Protein AF-A0A9X9L974-F1 (afdb_monomer_lite)

Radius of gyration: 15.78 Å; chains: 1; bounding box: 30×24×41 Å

Foldseek 3Di:
DKDQVDDDPVQWDWDDDPVVPPIDIDGHDSVSMDDDDPPDDDDDDDD

Organism: NCBI:txid62690

Secondary structure (DSSP, 8-state):
-EE-S---GGGEEEE--TTTT--EEEE---TT-EE--SSS-------

pLDDT: mean 85.41, std 15.28, range [45.19, 97.06]

InterPro domains:
  IPR000719 Protein kinase domain [PS50011] (1-47)
  IPR011009 Protein kinase-like domain superfamily [SSF56112] (2-43)
  IPR040976 Fungal-type protein kinase [PF17667] (2-42)

Structure (mmCIF, N/CA/C/O backbone):
data_AF-A0A9X9L974-F1
#
_entry.id   AF-A0A9X9L974-F1
#
loop_
_atom_site.group_PDB
_atom_site.id
_atom_site.type_symbol
_atom_site.label_atom_id
_atom_site.label_alt_id
_atom_site.label_comp_id
_atom_site.label_asym_id
_atom_site.label_entity_id
_atom_site.label_seq_id
_atom_site.pdbx_PDB_ins_code
_atom_site.Cartn_x
_atom_site.Cartn_y
_atom_site.Cartn_z
_atom_site.occupancy
_atom_site.B_iso_or_equiv
_atom_site.auth_seq_id
_atom_site.auth_comp_id
_atom_site.auth_asym_id
_atom_site.auth_atom_id
_atom_site.pdbx_PDB_model_num
ATOM 1 N N . MET A 1 1 ? 10.619 -10.454 -9.165 1.00 87.00 1 MET A N 1
ATOM 2 C CA . MET A 1 1 ? 10.196 -9.457 -8.139 1.00 87.00 1 MET A CA 1
ATOM 3 C C . MET A 1 1 ? 9.228 -8.468 -8.781 1.00 87.00 1 MET A C 1
ATOM 5 O O . MET A 1 1 ? 9.415 -8.188 -9.949 1.00 87.00 1 MET A O 1
ATOM 9 N N . ILE A 1 2 ? 8.202 -7.951 -8.096 1.00 90.00 2 ILE A N 1
ATOM 10 C CA . ILE A 1 2 ? 7.309 -6.922 -8.676 1.00 90.00 2 ILE A CA 1
ATOM 11 C C . ILE A 1 2 ? 7.733 -5.543 -8.165 1.00 90.00 2 ILE A C 1
ATOM 13 O O . ILE A 1 2 ? 7.963 -5.375 -6.969 1.00 90.00 2 ILE A O 1
ATOM 17 N N . LEU A 1 3 ? 7.846 -4.568 -9.066 1.00 93.88 3 LEU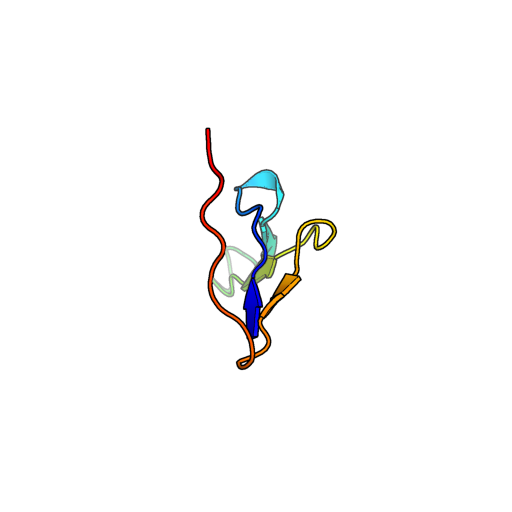 A N 1
ATOM 18 C CA . LEU A 1 3 ? 8.090 -3.165 -8.737 1.00 93.88 3 LEU A CA 1
ATOM 19 C C . LEU A 1 3 ? 6.837 -2.347 -9.064 1.00 93.88 3 LEU A C 1
ATOM 21 O O . LEU A 1 3 ? 6.470 -2.263 -10.229 1.00 93.88 3 LEU A O 1
ATOM 25 N N . HIS A 1 4 ? 6.220 -1.725 -8.056 1.00 93.94 4 HIS A N 1
ATOM 26 C CA . HIS A 1 4 ? 4.959 -0.976 -8.184 1.00 93.94 4 HIS A CA 1
ATOM 27 C C . HIS A 1 4 ? 5.062 0.287 -9.054 1.00 93.94 4 HIS A C 1
ATOM 29 O O . HIS A 1 4 ? 4.146 0.618 -9.790 1.00 93.94 4 HIS A O 1
ATOM 35 N N . ARG A 1 5 ? 6.204 0.985 -8.975 1.00 95.06 5 ARG A N 1
ATOM 36 C CA . ARG A 1 5 ? 6.531 2.254 -9.663 1.00 95.06 5 ARG A CA 1
ATOM 37 C C . ARG A 1 5 ? 5.651 3.472 -9.351 1.00 95.06 5 ARG A C 1
ATOM 39 O O . ARG A 1 5 ? 6.108 4.568 -9.645 1.00 95.06 5 ARG A O 1
ATOM 46 N N . ASP A 1 6 ? 4.501 3.310 -8.705 1.00 94.50 6 ASP A N 1
ATOM 47 C CA . ASP A 1 6 ? 3.644 4.432 -8.292 1.00 94.50 6 ASP A CA 1
ATOM 48 C C . ASP A 1 6 ? 3.205 4.327 -6.828 1.00 94.50 6 ASP A C 1
ATOM 50 O O . ASP A 1 6 ? 2.115 3.861 -6.505 1.00 94.50 6 ASP A O 1
ATOM 54 N N . ILE A 1 7 ? 4.120 4.655 -5.916 1.00 95.38 7 ILE A N 1
ATOM 55 C CA . ILE A 1 7 ? 3.844 4.635 -4.477 1.00 95.38 7 ILE A CA 1
ATOM 56 C C . ILE A 1 7 ? 3.477 6.050 -4.039 1.00 95.38 7 ILE A C 1
ATOM 58 O O . ILE A 1 7 ? 4.305 6.958 -4.101 1.00 95.38 7 ILE A O 1
ATOM 62 N N . SER A 1 8 ? 2.250 6.202 -3.550 1.00 95.25 8 SER A N 1
ATOM 63 C CA . SER A 1 8 ? 1.701 7.439 -2.997 1.00 95.25 8 SER A CA 1
ATOM 64 C C . SER A 1 8 ? 0.692 7.115 -1.888 1.00 95.25 8 SER A C 1
ATOM 66 O O . SER A 1 8 ? 0.228 5.978 -1.784 1.00 95.25 8 SER A O 1
ATOM 68 N N . GLU A 1 9 ? 0.334 8.099 -1.058 1.00 96.50 9 GLU A N 1
ATOM 69 C CA . GLU A 1 9 ? -0.696 7.934 -0.016 1.00 96.50 9 GLU A CA 1
ATOM 70 C C . GLU A 1 9 ? -2.051 7.527 -0.612 1.00 96.50 9 GLU A C 1
ATOM 72 O O . GLU A 1 9 ? -2.776 6.732 -0.023 1.00 96.50 9 GLU A O 1
ATOM 77 N N . ASN A 1 10 ? -2.363 8.013 -1.816 1.00 96.81 10 ASN A N 1
ATOM 78 C CA . ASN A 1 10 ? -3.594 7.698 -2.539 1.00 96.81 10 ASN A CA 1
ATOM 79 C C . ASN A 1 10 ? -3.694 6.223 -2.952 1.00 96.81 10 ASN A C 1
ATOM 81 O O . ASN A 1 10 ? -4.804 5.707 -3.078 1.00 96.81 10 ASN A O 1
ATOM 85 N N . ASN A 1 11 ? -2.555 5.546 -3.116 1.00 97.06 11 ASN A N 1
ATOM 86 C CA . ASN A 1 11 ? -2.491 4.140 -3.516 1.00 97.06 11 ASN A CA 1
ATOM 87 C C . ASN A 1 11 ? -2.350 3.195 -2.309 1.00 97.06 11 ASN A C 1
ATOM 89 O O . ASN A 1 11 ? -2.170 1.987 -2.478 1.00 97.06 11 ASN A O 1
ATOM 93 N N . ILE A 1 12 ? -2.435 3.718 -1.080 1.00 96.88 12 ILE A N 1
ATOM 94 C CA . ILE A 1 12 ? -2.358 2.936 0.157 1.00 96.88 12 ILE A CA 1
ATOM 95 C C . ILE A 1 12 ? -3.687 3.041 0.904 1.00 96.88 12 ILE A C 1
ATOM 97 O O . ILE A 1 12 ? -4.071 4.101 1.391 1.00 96.88 12 ILE A O 1
ATOM 101 N N . ILE A 1 13 ? -4.368 1.908 1.069 1.00 96.44 13 ILE A N 1
ATOM 102 C CA . ILE A 1 13 ? -5.559 1.814 1.914 1.00 96.44 13 ILE A CA 1
ATOM 103 C C . ILE A 1 13 ? -5.149 1.314 3.295 1.00 96.44 13 ILE A C 1
ATOM 105 O O . ILE A 1 13 ? -4.589 0.225 3.435 1.00 96.44 13 ILE A O 1
ATOM 109 N N . LEU A 1 14 ? -5.489 2.081 4.329 1.00 94.56 14 LEU A N 1
ATOM 110 C CA . LEU A 1 14 ? -5.394 1.642 5.716 1.00 94.56 14 LEU A CA 1
ATOM 111 C C . LEU A 1 14 ? -6.733 1.062 6.169 1.00 94.56 14 LEU A C 1
ATOM 113 O O . LEU A 1 14 ? -7.784 1.680 6.019 1.00 94.56 14 LEU A O 1
ATOM 117 N N . THR A 1 15 ? -6.683 -0.130 6.748 1.00 93.31 15 THR A N 1
ATOM 118 C CA . THR A 1 15 ? -7.833 -0.795 7.368 1.00 93.31 15 THR A CA 1
ATOM 119 C C . THR A 1 15 ? -7.469 -1.187 8.789 1.00 93.31 15 THR A C 1
ATOM 121 O O . THR A 1 15 ? -6.315 -1.509 9.060 1.00 93.31 15 THR A O 1
ATOM 124 N N . GLY A 1 16 ? -8.434 -1.187 9.692 1.00 91.25 16 GLY A N 1
ATOM 125 C CA . GLY A 1 16 ? -8.217 -1.550 11.087 1.00 91.25 16 GLY A CA 1
ATOM 126 C C . GLY A 1 16 ? -9.193 -0.804 11.973 1.00 91.25 16 GLY A C 1
ATOM 127 O O . GLY A 1 16 ? -10.030 -0.039 11.485 1.00 91.25 16 GLY A O 1
ATOM 128 N N . SER A 1 17 ? -9.089 -1.034 13.276 1.00 86.69 17 SER A N 1
ATOM 129 C CA . SER A 1 17 ? -9.810 -0.224 14.248 1.00 86.69 17 SER A CA 1
ATOM 130 C C . SER A 1 17 ? -8.859 0.373 15.277 1.00 86.69 17 SER A C 1
ATOM 132 O O . SER A 1 17 ? -7.909 -0.274 15.726 1.00 86.69 17 SER A O 1
ATOM 134 N N . ASP A 1 18 ? -9.153 1.598 15.711 1.00 86.31 18 ASP A N 1
ATOM 135 C CA . ASP A 1 18 ? -8.408 2.252 16.791 1.00 86.31 18 ASP A CA 1
ATOM 136 C C . ASP A 1 18 ? -8.499 1.487 18.119 1.00 86.31 18 ASP A C 1
ATOM 138 O O . ASP A 1 18 ? -7.600 1.571 18.958 1.00 86.31 18 ASP A O 1
ATOM 142 N N . VAL A 1 19 ? -9.569 0.708 18.298 1.00 87.25 19 VAL A N 1
ATOM 143 C CA . VAL A 1 19 ? -9.842 -0.063 19.516 1.00 87.25 19 VAL A CA 1
ATOM 144 C C . VAL A 1 19 ? -8.906 -1.267 19.624 1.00 87.25 19 VAL A C 1
ATOM 146 O O . VAL A 1 19 ? -8.322 -1.502 20.681 1.00 87.25 19 VAL A O 1
ATOM 149 N N . SER A 1 20 ? -8.733 -2.016 18.535 1.00 87.31 20 SER A N 1
ATOM 150 C CA . SER 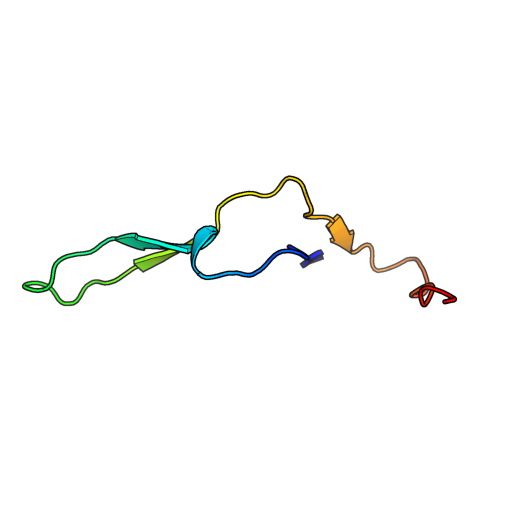A 1 20 ? -7.848 -3.189 18.478 1.00 87.31 20 SER A CA 1
ATOM 151 C C . SER A 1 20 ? -6.403 -2.849 18.108 1.00 87.31 20 SER A C 1
ATOM 153 O O . SER A 1 20 ? -5.530 -3.695 18.297 1.00 87.31 20 SER A O 1
ATOM 155 N N . ARG A 1 21 ? -6.136 -1.629 17.610 1.00 84.50 21 ARG A N 1
ATOM 156 C CA . ARG A 1 21 ? -4.830 -1.190 17.077 1.00 84.50 21 ARG A CA 1
ATOM 157 C C . ARG A 1 21 ? -4.255 -2.153 16.030 1.00 84.50 21 ARG A C 1
ATOM 159 O O . ARG A 1 21 ? -3.041 -2.263 15.872 1.00 84.50 21 ARG A O 1
ATOM 166 N N . ASP A 1 22 ? -5.123 -2.847 15.307 1.00 90.69 22 ASP A N 1
ATOM 167 C CA . ASP A 1 22 ? -4.794 -3.882 14.329 1.00 90.69 22 ASP A CA 1
ATOM 168 C C . ASP A 1 22 ? -4.754 -3.316 12.907 1.00 90.69 22 ASP A C 1
ATOM 170 O O . ASP A 1 22 ? -5.365 -3.838 11.973 1.00 90.69 22 ASP A O 1
ATOM 174 N N . TRP A 1 23 ? -4.018 -2.221 12.744 1.00 93.88 23 TRP A N 1
ATOM 175 C CA . TRP A 1 23 ? -3.884 -1.559 11.457 1.00 93.88 23 TRP A CA 1
ATOM 176 C C . TRP A 1 23 ? -3.167 -2.450 10.438 1.00 93.88 23 TRP A C 1
ATOM 178 O O . TRP A 1 23 ? -2.095 -3.004 10.695 1.00 93.88 23 TRP A O 1
ATOM 188 N N . ARG A 1 24 ? -3.757 -2.559 9.249 1.00 94.25 24 ARG A N 1
ATOM 189 C CA . ARG A 1 24 ? -3.200 -3.218 8.067 1.00 94.25 24 ARG A CA 1
ATOM 190 C C . ARG A 1 24 ? -3.207 -2.243 6.901 1.00 94.25 24 ARG A C 1
ATOM 192 O O . ARG A 1 24 ? -4.195 -1.543 6.688 1.00 94.25 24 ARG A O 1
ATOM 199 N N . GLY A 1 25 ? -2.118 -2.237 6.142 1.00 93.50 25 GLY A N 1
ATOM 200 C CA . GLY A 1 25 ? -2.008 -1.498 4.891 1.00 93.50 25 GLY A CA 1
ATOM 201 C C . GLY A 1 25 ? -2.187 -2.423 3.694 1.00 93.50 25 GLY A C 1
ATOM 202 O O . GLY A 1 25 ? -1.592 -3.501 3.651 1.00 93.50 25 GLY A O 1
ATOM 203 N N . PHE A 1 26 ? -2.973 -1.982 2.721 1.00 95.38 26 PHE A N 1
ATOM 204 C CA . PHE A 1 26 ? -3.089 -2.602 1.408 1.00 95.38 26 PHE A CA 1
ATOM 205 C C . PHE A 1 26 ? -2.568 -1.635 0.354 1.00 95.38 26 PHE A C 1
ATOM 207 O O . PHE A 1 26 ? -2.923 -0.459 0.359 1.00 95.38 26 PHE A O 1
ATOM 214 N N . LEU A 1 27 ? -1.736 -2.145 -0.547 1.00 95.88 27 LEU A N 1
ATOM 215 C CA . LEU A 1 27 ? -1.291 -1.413 -1.724 1.00 95.88 27 LEU A CA 1
ATOM 216 C C . LEU A 1 27 ? -2.257 -1.722 -2.871 1.00 95.88 27 LEU A C 1
ATOM 218 O O . LEU A 1 27 ? -2.540 -2.893 -3.139 1.00 95.88 27 LEU A O 1
ATOM 222 N N . ILE A 1 28 ? -2.784 -0.677 -3.494 1.00 95.44 28 ILE A N 1
ATOM 223 C CA . ILE A 1 28 ? -3.723 -0.746 -4.616 1.00 95.44 28 ILE A CA 1
ATOM 224 C C . ILE A 1 28 ? -3.138 -0.023 -5.832 1.00 95.44 28 ILE A C 1
ATOM 226 O O . ILE A 1 28 ? -2.088 0.597 -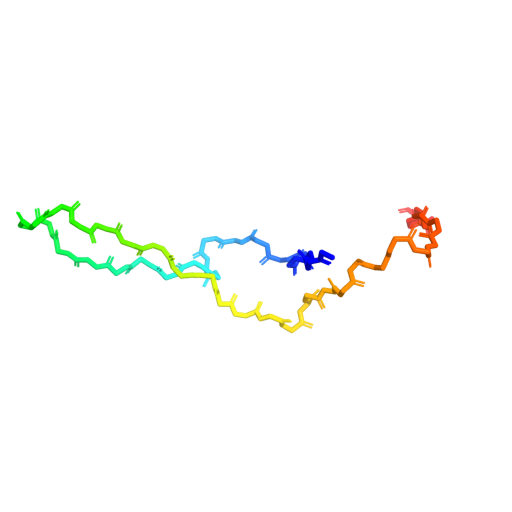5.723 1.00 95.44 28 ILE A O 1
ATOM 230 N N . ASP A 1 29 ? -3.840 -0.095 -6.964 1.00 95.81 29 ASP A N 1
ATOM 231 C CA . ASP A 1 29 ? -3.421 0.484 -8.248 1.00 95.81 29 ASP A CA 1
ATOM 232 C C . ASP A 1 29 ? -2.102 -0.100 -8.784 1.00 95.81 29 ASP A C 1
ATOM 234 O O . ASP A 1 29 ? -1.011 0.439 -8.625 1.00 95.81 29 ASP A O 1
ATOM 238 N N . LEU A 1 30 ? -2.217 -1.254 -9.446 1.00 95.69 30 LEU A N 1
ATOM 239 C CA . LEU A 1 30 ? -1.081 -2.007 -9.981 1.00 95.69 30 LEU A CA 1
ATOM 240 C C . LEU A 1 30 ? -0.833 -1.746 -11.472 1.00 95.69 30 LEU A C 1
ATOM 242 O O . LEU A 1 30 ? -0.048 -2.473 -12.084 1.00 95.69 30 LEU A O 1
ATOM 246 N N . ASP A 1 31 ? -1.459 -0.731 -12.068 1.00 95.38 31 ASP A N 1
ATOM 247 C CA . ASP A 1 31 ? -1.400 -0.506 -13.519 1.00 95.38 31 ASP A CA 1
ATOM 248 C C . ASP A 1 31 ? 0.016 -0.130 -13.987 1.00 95.38 31 ASP A C 1
ATOM 250 O O . ASP A 1 31 ? 0.438 -0.458 -15.100 1.00 95.38 31 ASP A O 1
ATOM 254 N N . LEU A 1 32 ? 0.798 0.501 -13.104 1.00 94.88 32 LEU A N 1
ATOM 255 C CA . LEU A 1 32 ? 2.202 0.828 -13.344 1.00 94.88 32 LEU A CA 1
ATOM 256 C C . LEU A 1 32 ? 3.172 -0.252 -12.851 1.00 94.88 32 LEU A C 1
ATOM 258 O O . LEU A 1 32 ? 4.380 -0.116 -13.076 1.00 94.88 32 LEU A O 1
ATOM 262 N N . ALA A 1 33 ? 2.699 -1.346 -12.255 1.00 95.62 33 ALA A N 1
ATOM 263 C CA . ALA A 1 33 ? 3.576 -2.387 -11.742 1.00 95.62 33 ALA A CA 1
ATOM 264 C C . ALA A 1 33 ? 4.294 -3.152 -12.872 1.00 95.62 33 ALA A C 1
ATOM 266 O O . ALA A 1 33 ? 3.746 -3.400 -13.944 1.00 95.62 33 ALA A O 1
ATOM 2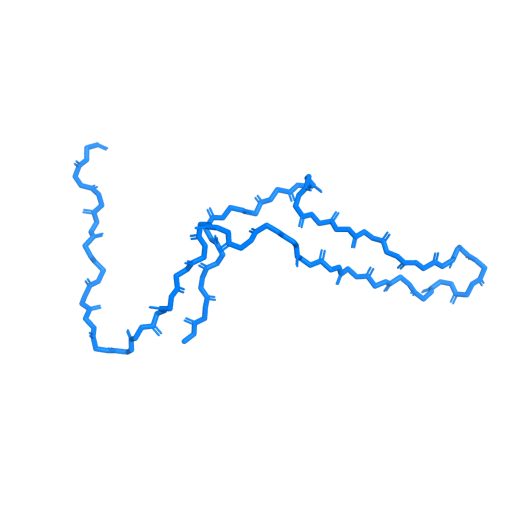67 N N . VAL A 1 34 ? 5.546 -3.553 -12.632 1.00 94.50 34 VAL A N 1
ATOM 268 C CA . VAL A 1 34 ? 6.326 -4.373 -13.574 1.00 94.50 34 VAL A CA 1
ATOM 269 C C . VAL A 1 34 ? 6.921 -5.592 -12.900 1.00 94.50 34 VAL A C 1
ATOM 271 O O . VAL A 1 34 ? 7.385 -5.533 -11.758 1.00 94.50 34 VAL A O 1
ATOM 274 N N . LEU A 1 35 ? 6.964 -6.697 -13.643 1.00 93.75 35 LEU A N 1
ATOM 275 C CA . LEU A 1 35 ? 7.725 -7.871 -13.253 1.00 93.75 35 LEU A CA 1
ATOM 276 C C . LEU A 1 35 ? 9.208 -7.629 -13.555 1.00 93.75 35 LEU A C 1
ATOM 278 O O . LEU A 1 35 ? 9.634 -7.598 -14.707 1.00 93.75 35 LEU A O 1
ATOM 282 N N . LEU A 1 36 ? 10.004 -7.488 -12.502 1.00 88.94 36 LEU A N 1
ATOM 283 C CA . LEU A 1 36 ? 11.452 -7.593 -12.579 1.00 88.94 36 LEU A CA 1
ATOM 284 C C . LEU A 1 36 ? 11.802 -9.062 -12.824 1.00 88.94 36 LEU A C 1
ATOM 286 O O . LEU A 1 36 ? 11.581 -9.912 -11.951 1.00 88.94 36 LEU A O 1
ATOM 290 N N . SER A 1 37 ? 12.311 -9.325 -14.024 1.00 85.25 37 SER A N 1
ATOM 291 C CA . SER A 1 37 ? 13.008 -10.562 -14.369 1.00 85.25 37 SER A CA 1
ATOM 292 C C . SER A 1 37 ? 14.482 -10.386 -14.018 1.00 85.25 37 SER A C 1
ATOM 294 O O . SER A 1 37 ? 15.030 -9.305 -14.239 1.00 85.25 37 SER A O 1
ATOM 296 N N . ASP A 1 38 ? 15.123 -11.427 -13.490 1.00 71.81 38 ASP A N 1
ATOM 297 C CA . ASP A 1 38 ? 16.553 -11.375 -13.150 1.00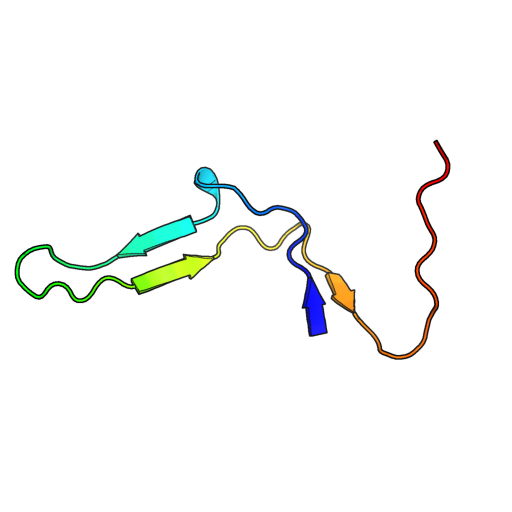 71.81 38 ASP A CA 1
ATOM 298 C C . ASP A 1 38 ? 17.442 -11.260 -14.408 1.00 71.81 38 ASP A C 1
ATOM 300 O O . ASP A 1 38 ? 18.571 -10.777 -14.340 1.00 71.81 38 ASP A O 1
ATOM 304 N N . ASP A 1 39 ? 16.882 -11.574 -15.581 1.00 68.06 39 ASP A N 1
ATOM 305 C CA . ASP A 1 39 ? 17.519 -11.455 -16.889 1.00 68.06 39 ASP A CA 1
ATOM 306 C C . ASP A 1 39 ? 17.068 -10.187 -17.644 1.00 68.06 39 ASP A C 1
ATOM 308 O O . ASP A 1 39 ? 16.238 -10.273 -18.549 1.00 68.06 39 ASP A O 1
ATOM 312 N N . LYS A 1 40 ? 17.592 -9.000 -17.287 1.00 59.47 40 LYS A N 1
ATOM 313 C CA . LYS A 1 40 ? 18.092 -7.958 -18.228 1.00 59.47 40 LYS A CA 1
ATOM 314 C C . LYS A 1 40 ? 18.400 -6.603 -17.560 1.00 59.47 40 LYS A C 1
ATOM 316 O O . LYS A 1 40 ? 17.798 -6.239 -16.551 1.00 59.47 40 LYS A O 1
ATOM 321 N N . PRO A 1 41 ? 19.369 -5.846 -18.119 1.00 53.22 41 PRO A N 1
ATOM 322 C CA . PRO A 1 41 ? 19.985 -4.700 -17.464 1.00 53.22 41 PRO A CA 1
ATOM 323 C C . PRO A 1 41 ? 19.030 -3.508 -17.389 1.00 53.22 41 PRO A C 1
ATOM 325 O O . PRO A 1 41 ? 18.284 -3.229 -18.323 1.00 53.22 41 PRO A O 1
ATOM 328 N N . ARG A 1 42 ? 19.102 -2.775 -16.271 1.00 59.47 42 ARG A N 1
ATOM 329 C CA . ARG A 1 42 ? 18.396 -1.505 -16.065 1.00 59.47 42 ARG A CA 1
ATOM 330 C C . ARG A 1 42 ? 18.785 -0.508 -17.160 1.00 59.47 42 ARG A C 1
ATOM 332 O O . ARG A 1 42 ? 19.832 0.135 -17.061 1.00 59.47 42 ARG A O 1
ATOM 339 N N . GLU A 1 43 ? 17.944 -0.342 -18.174 1.00 60.06 43 GLU A N 1
ATOM 340 C CA . GLU A 1 43 ? 18.019 0.837 -19.031 1.00 60.06 43 GLU A CA 1
ATOM 341 C C . GLU A 1 43 ? 17.650 2.056 -18.184 1.00 60.06 43 GLU A C 1
ATOM 343 O O . GLU A 1 43 ? 16.548 2.176 -17.648 1.00 60.06 43 GLU A O 1
ATOM 348 N N . ARG A 1 44 ? 18.630 2.944 -17.998 1.00 56.97 44 ARG A N 1
ATOM 349 C CA . ARG A 1 44 ? 18.395 4.267 -17.421 1.00 56.97 44 ARG A CA 1
ATOM 350 C C . ARG A 1 44 ? 17.541 5.054 -18.418 1.00 56.97 44 ARG A C 1
ATOM 352 O O . ARG A 1 44 ? 17.893 5.038 -19.601 1.00 56.97 44 ARG A O 1
ATOM 359 N N . PRO A 1 45 ? 16.505 5.795 -17.989 1.00 48.50 45 PRO A N 1
ATOM 360 C CA . PRO A 1 45 ? 15.904 6.782 -18.867 1.00 48.50 45 PRO A CA 1
ATOM 361 C C . PRO A 1 45 ? 16.998 7.784 -19.248 1.00 48.50 45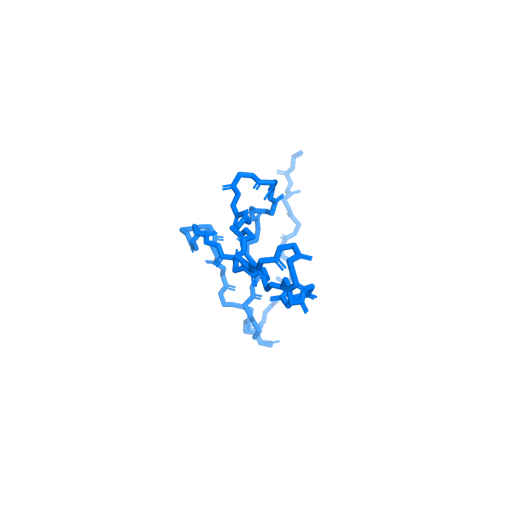 PRO A C 1
ATOM 363 O O . PRO A 1 45 ? 17.610 8.411 -18.383 1.00 48.50 45 PRO A O 1
ATOM 366 N N . ARG A 1 46 ? 17.295 7.885 -20.546 1.00 52.66 46 ARG A N 1
ATOM 367 C CA . ARG A 1 46 ? 17.945 9.072 -21.094 1.00 52.66 46 ARG A CA 1
ATOM 368 C C . ARG A 1 46 ? 16.860 10.129 -21.240 1.00 52.66 46 ARG A C 1
ATOM 370 O O . ARG A 1 46 ? 16.081 10.033 -22.188 1.00 52.66 46 ARG A O 1
ATOM 377 N N . GLN A 1 47 ? 16.835 11.082 -20.315 1.00 45.19 47 GLN A N 1
ATOM 378 C CA . GLN A 1 47 ? 16.605 12.518 -20.530 1.00 45.19 47 GLN A CA 1
ATOM 379 C C . GLN A 1 47 ? 16.511 13.229 -19.186 1.00 45.19 47 GLN A C 1
ATOM 381 O O . GLN A 1 47 ? 15.776 12.724 -18.312 1.00 45.19 47 GLN A O 1
#

Sequence (47 aa):
MILHRDISENNIILTGSDVSRDWRGFLIDLDLAVLLSDDKPRERPRQ